Protein AF-A0A955R9R8-F1 (afdb_monomer)

Solvent-accessible surface area (backbone atoms only — not comparable to full-atom values): 8442 Å² total; per-residue (Å²): 141,82,82,84,82,80,76,72,77,78,50,69,69,57,49,49,53,63,72,42,45,68,60,49,53,55,56,54,70,31,74,65,56,49,31,47,73,69,68,67,56,52,69,68,62,50,51,45,51,50,42,44,48,38,57,41,41,49,41,48,56,57,45,48,66,75,35,56,84,38,85,86,50,19,86,74,68,55,78,87,69,69,49,49,72,59,44,52,50,52,41,35,76,75,58,35,92,62,32,60,80,80,41,60,77,48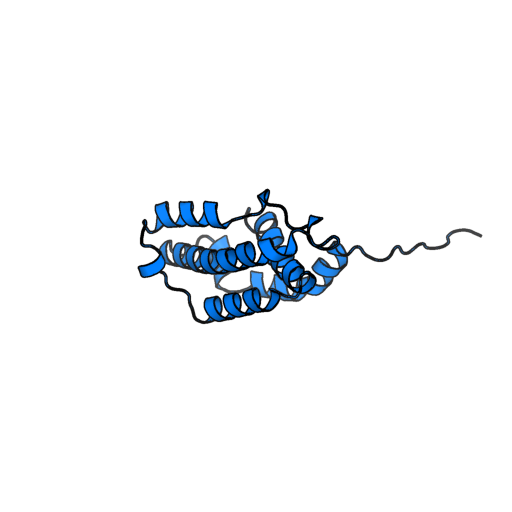,70,73,43,48,55,49,32,53,56,46,56,71,25,62,88,34,58,67,62,38,47,54,54,52,50,57,51,56,54,43,48,75,64,59,67,79,108

Secondary structure (DSSP, 8-state):
-------PPPPHHHHHHHHHHHHHHHHHTSHHHHHHHTT-S-HHHHHHHHHH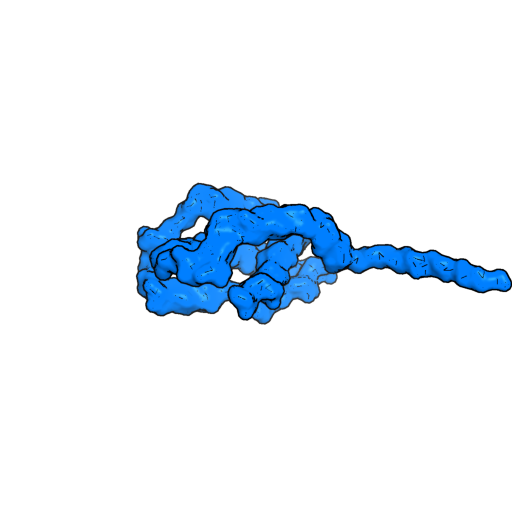HHHHHHHHHHHHGGGTT-TTTGGG--GGG--HHHHHHHHHHHH-TTHHHHSPPPHHHHHHHHHHHTTTT-HHHHHHHHHHHHHHHHHHTT-

Nearest PDB structures (foldseek):
  9fw4-assembly2_B  TM=9.536E-01  e=2.527E-05  Corynebacterium diphtheriae
  1wnv-assembly1_A  TM=9.334E-01  e=1.702E-05  Corynebacterium diphtheriae
  1we1-assembly4_D  TM=9.180E-01  e=3.941E-05  Synechocystis sp. PCC 6803
  5kzl-assembly1_A  TM=9.253E-01  e=7.487E-05  Leptospira interrogans
  1wox-assembly1_B  TM=9.168E-01  e=1.289E-04  Synechocystis sp. PCC 6803

Structure (mmCIF, N/CA/C/O backbone):
data_AF-A0A955R9R8-F1
#
_entry.id   AF-A0A955R9R8-F1
#
loop_
_atom_site.group_PDB
_atom_site.id
_atom_site.type_symbol
_atom_site.label_atom_id
_atom_site.label_alt_id
_atom_site.label_comp_id
_atom_site.label_asym_id
_atom_site.label_entity_id
_atom_site.label_seq_id
_atom_site.pdbx_PDB_ins_code
_atom_site.Cartn_x
_atom_site.Cartn_y
_atom_site.Cartn_z
_atom_site.occupancy
_atom_site.B_iso_or_equiv
_atom_site.auth_seq_id
_atom_site.auth_comp_id
_atom_site.auth_asym_id
_atom_site.auth_atom_id
_atom_site.pdbx_PDB_model_num
ATOM 1 N N . MET A 1 1 ? 49.296 -19.869 -11.211 1.00 39.19 1 MET A N 1
ATOM 2 C CA . MET A 1 1 ? 48.846 -18.492 -10.936 1.00 39.19 1 MET A CA 1
ATOM 3 C C . MET A 1 1 ? 47.342 -18.568 -10.763 1.00 39.19 1 MET A C 1
ATOM 5 O O . MET A 1 1 ? 46.631 -18.722 -11.743 1.00 39.19 1 MET A O 1
ATOM 9 N N . THR A 1 2 ? 46.906 -18.711 -9.516 1.00 43.44 2 THR A N 1
ATOM 10 C CA . THR A 1 2 ? 45.526 -19.004 -9.113 1.00 43.44 2 THR A CA 1
ATOM 11 C C . THR A 1 2 ? 44.735 -17.729 -8.846 1.00 43.44 2 THR A C 1
ATOM 13 O O . THR A 1 2 ? 45.310 -16.740 -8.401 1.00 43.44 2 THR A O 1
ATOM 16 N N . THR A 1 3 ? 43.426 -17.870 -9.077 1.00 42.91 3 THR A N 1
ATOM 17 C CA . THR A 1 3 ? 42.278 -17.028 -8.698 1.00 42.91 3 THR A CA 1
ATOM 18 C C . THR A 1 3 ? 42.149 -15.679 -9.394 1.00 42.91 3 THR A C 1
ATOM 20 O O . THR A 1 3 ? 42.616 -14.659 -8.899 1.00 42.91 3 THR A O 1
ATOM 23 N N . ASP A 1 4 ? 41.432 -15.710 -10.518 1.00 43.84 4 ASP A N 1
ATOM 24 C CA . ASP A 1 4 ? 40.651 -14.579 -11.004 1.00 43.84 4 ASP A CA 1
ATOM 25 C C . ASP A 1 4 ? 39.388 -14.492 -10.132 1.00 43.84 4 ASP A C 1
ATOM 27 O O . ASP A 1 4 ? 38.620 -15.453 -10.022 1.00 43.84 4 ASP A O 1
ATOM 31 N N . THR A 1 5 ? 39.250 -13.392 -9.401 1.00 49.09 5 THR A N 1
ATOM 32 C CA . THR A 1 5 ? 38.132 -13.144 -8.492 1.00 49.09 5 THR A CA 1
ATOM 33 C C . THR A 1 5 ? 36.960 -12.645 -9.326 1.00 49.09 5 THR A C 1
ATOM 35 O O . THR A 1 5 ? 36.798 -11.439 -9.508 1.00 49.09 5 THR A O 1
ATOM 38 N N . ASP A 1 6 ? 36.137 -13.563 -9.831 1.00 53.66 6 ASP A N 1
ATOM 39 C CA . ASP A 1 6 ? 34.850 -13.223 -10.439 1.00 53.66 6 ASP A CA 1
ATOM 40 C C . ASP A 1 6 ? 33.910 -12.689 -9.347 1.00 53.66 6 ASP A C 1
ATOM 42 O O . ASP A 1 6 ? 33.200 -13.429 -8.663 1.00 53.66 6 ASP A O 1
ATOM 46 N N . THR A 1 7 ? 33.969 -11.380 -9.105 1.00 58.34 7 THR A N 1
ATOM 47 C CA . THR A 1 7 ? 32.992 -10.708 -8.250 1.00 58.34 7 THR A CA 1
ATOM 48 C C . THR A 1 7 ? 31.765 -10.448 -9.110 1.00 58.34 7 THR A C 1
ATOM 50 O O . THR A 1 7 ? 31.604 -9.359 -9.662 1.00 58.34 7 THR A O 1
ATOM 53 N N . ALA A 1 8 ? 30.922 -11.471 -9.262 1.00 74.19 8 ALA A N 1
ATOM 54 C CA . ALA A 1 8 ? 29.646 -11.350 -9.953 1.00 74.19 8 ALA A CA 1
ATOM 55 C C . ALA A 1 8 ? 28.872 -10.140 -9.404 1.00 74.19 8 ALA A C 1
ATOM 57 O O . ALA A 1 8 ? 28.760 -9.954 -8.186 1.00 74.19 8 ALA A O 1
ATOM 58 N N . ALA A 1 9 ? 28.362 -9.297 -10.306 1.00 79.62 9 ALA A N 1
ATOM 59 C CA . ALA A 1 9 ? 27.589 -8.123 -9.927 1.00 79.62 9 ALA A CA 1
ATOM 60 C C . ALA A 1 9 ? 26.417 -8.528 -9.007 1.00 79.62 9 ALA A C 1
ATOM 62 O O . ALA A 1 9 ? 25.780 -9.560 -9.241 1.00 79.62 9 ALA A O 1
ATOM 63 N N . PRO A 1 10 ? 26.119 -7.744 -7.953 1.00 86.94 10 PRO A N 1
ATOM 64 C CA . PRO A 1 10 ? 25.055 -8.081 -7.017 1.00 86.94 10 PRO A CA 1
ATOM 65 C C . PRO A 1 10 ? 23.704 -8.152 -7.738 1.00 86.94 10 PRO A C 1
ATOM 67 O O . PRO A 1 10 ? 23.405 -7.326 -8.602 1.00 86.94 10 PRO A O 1
ATOM 70 N N . SER A 1 11 ? 22.867 -9.120 -7.353 1.00 92.81 11 SER A N 1
ATOM 71 C CA . SER A 1 11 ? 21.512 -9.250 -7.895 1.00 92.81 11 SER A CA 1
ATOM 72 C C . SER A 1 11 ? 20.666 -8.005 -7.601 1.00 92.81 11 SER A C 1
ATOM 74 O O . SER A 1 11 ? 20.892 -7.295 -6.615 1.00 92.81 11 SER A O 1
ATOM 76 N N . LEU A 1 12 ? 19.620 -7.776 -8.402 1.00 89.38 12 LEU A N 1
ATOM 77 C CA . LEU A 1 12 ? 18.659 -6.693 -8.162 1.00 89.38 12 LEU A CA 1
ATOM 78 C C . LEU A 1 12 ? 18.055 -6.765 -6.750 1.00 89.38 12 LEU A C 1
ATOM 80 O O . LEU A 1 12 ? 17.977 -5.752 -6.062 1.00 89.38 12 LEU A O 1
ATOM 84 N N . SER A 1 13 ? 17.694 -7.963 -6.282 1.00 90.00 13 SER A N 1
ATOM 85 C CA . SER A 1 13 ? 17.164 -8.171 -4.929 1.00 90.00 13 SER A CA 1
ATOM 86 C C . SER A 1 13 ? 18.166 -7.791 -3.831 1.00 90.00 13 SER A C 1
ATOM 88 O O . SER A 1 13 ? 17.785 -7.168 -2.840 1.00 90.00 13 SER A O 1
ATOM 90 N N . ALA A 1 14 ? 19.455 -8.104 -4.012 1.00 90.69 14 ALA A N 1
ATOM 91 C CA . ALA A 1 14 ? 20.509 -7.716 -3.078 1.00 90.69 14 ALA A CA 1
ATOM 92 C C . ALA A 1 14 ? 20.726 -6.196 -3.069 1.00 90.69 14 ALA A C 1
ATOM 94 O O . ALA A 1 14 ? 20.894 -5.603 -1.999 1.00 90.69 14 ALA A O 1
ATOM 95 N N . LEU A 1 15 ? 20.678 -5.557 -4.242 1.00 93.06 15 LEU A N 1
ATOM 96 C CA . LEU A 1 15 ? 20.774 -4.104 -4.373 1.00 93.06 15 LEU A CA 1
ATOM 97 C C . LEU A 1 15 ? 19.595 -3.387 -3.715 1.00 93.06 15 LEU A C 1
ATOM 99 O O . LEU A 1 15 ? 19.829 -2.466 -2.935 1.00 93.06 15 LEU A O 1
ATOM 103 N N . LEU A 1 16 ? 18.358 -3.816 -3.984 1.00 91.69 16 LEU A N 1
ATOM 104 C CA . LEU A 1 16 ? 17.154 -3.239 -3.383 1.00 91.69 16 LEU A CA 1
ATOM 105 C C . LEU A 1 16 ? 17.209 -3.346 -1.862 1.00 91.69 16 LEU A C 1
ATOM 107 O O . LEU A 1 16 ? 17.183 -2.322 -1.189 1.00 91.69 16 LEU A O 1
ATOM 111 N N . ARG A 1 17 ? 17.413 -4.555 -1.322 1.00 88.69 17 ARG A N 1
ATOM 112 C CA . ARG A 1 17 ? 17.551 -4.773 0.125 1.00 88.69 17 ARG A CA 1
ATOM 113 C C . ARG A 1 17 ? 18.618 -3.870 0.740 1.00 88.69 17 ARG A C 1
ATOM 115 O O . ARG A 1 17 ? 18.367 -3.235 1.758 1.00 88.69 17 ARG A O 1
ATOM 122 N N . THR A 1 18 ? 19.809 -3.814 0.143 1.00 91.56 18 THR A N 1
ATOM 123 C CA . THR A 1 18 ? 20.918 -3.017 0.691 1.00 91.56 18 THR A CA 1
ATOM 124 C C . THR A 1 18 ? 20.576 -1.530 0.690 1.00 91.56 18 THR A C 1
ATOM 126 O O . THR A 1 18 ? 20.812 -0.846 1.683 1.00 91.56 18 THR A O 1
ATOM 129 N N . ARG A 1 19 ? 19.985 -1.032 -0.400 1.00 93.06 19 ARG A N 1
ATOM 130 C CA . ARG A 1 19 ? 19.655 0.389 -0.557 1.00 93.06 19 ARG A CA 1
ATOM 131 C C . ARG A 1 19 ? 18.461 0.835 0.282 1.00 93.06 19 ARG A C 1
ATOM 133 O O . ARG A 1 19 ? 18.426 1.998 0.652 1.00 93.06 19 ARG A O 1
ATOM 140 N N . THR A 1 20 ? 17.532 -0.058 0.620 1.00 92.12 20 THR A N 1
ATOM 141 C CA . THR A 1 20 ? 16.348 0.277 1.431 1.00 92.12 20 THR A CA 1
ATOM 142 C C . THR A 1 20 ? 16.502 -0.081 2.911 1.00 92.12 20 THR A C 1
ATOM 144 O O . THR A 1 20 ? 15.579 0.140 3.687 1.00 92.12 20 THR A O 1
ATOM 147 N N . THR A 1 21 ? 17.646 -0.635 3.341 1.00 89.69 21 THR A N 1
ATOM 148 C CA . THR A 1 21 ? 17.833 -1.116 4.727 1.00 89.69 21 THR A CA 1
ATOM 149 C C . THR A 1 21 ? 17.704 0.001 5.769 1.00 89.69 21 THR A C 1
ATOM 151 O O . THR A 1 21 ? 17.142 -0.236 6.837 1.00 89.69 21 THR A O 1
ATOM 154 N N . SER A 1 22 ? 18.225 1.204 5.498 1.00 89.62 22 SER A N 1
ATOM 155 C CA . SER A 1 22 ? 18.100 2.342 6.424 1.00 89.62 22 SER A CA 1
ATOM 156 C C . SER A 1 22 ? 16.642 2.736 6.628 1.00 89.62 22 SER A C 1
ATOM 158 O O . SER A 1 22 ? 16.192 2.866 7.765 1.00 89.62 22 SER A O 1
ATOM 160 N N . ASP A 1 23 ? 15.911 2.860 5.525 1.00 90.38 23 ASP A N 1
ATOM 161 C CA . ASP A 1 23 ? 14.527 3.327 5.509 1.00 90.38 23 ASP A CA 1
ATOM 162 C C . ASP A 1 23 ? 13.605 2.272 6.122 1.00 90.38 23 ASP A C 1
ATOM 164 O O . ASP A 1 23 ? 12.718 2.598 6.904 1.00 90.38 23 ASP A O 1
ATOM 168 N N . HIS A 1 24 ? 13.878 0.993 5.855 1.00 87.50 24 HIS A N 1
ATOM 169 C CA . HIS A 1 24 ? 13.184 -0.130 6.474 1.00 87.50 24 HIS A CA 1
ATOM 170 C C . HIS A 1 24 ? 13.335 -0.127 8.002 1.00 87.50 24 HIS A C 1
ATOM 172 O O . HIS A 1 24 ? 12.333 -0.166 8.709 1.00 87.50 24 HIS A O 1
ATOM 178 N N . ARG A 1 25 ? 14.562 0.024 8.527 1.00 85.12 25 ARG A N 1
ATOM 179 C CA . ARG A 1 25 ? 14.795 0.106 9.983 1.00 85.12 25 ARG A CA 1
ATOM 180 C C . ARG A 1 25 ? 14.106 1.311 10.619 1.00 85.12 25 ARG A C 1
ATOM 182 O O . ARG A 1 25 ? 13.600 1.209 11.733 1.00 85.12 25 ARG A O 1
ATOM 189 N N . ALA A 1 26 ? 14.104 2.453 9.933 1.00 84.62 26 ALA A N 1
ATOM 190 C CA . ALA A 1 26 ? 13.409 3.645 10.406 1.00 84.62 26 ALA A CA 1
ATOM 191 C C . ALA A 1 26 ? 11.885 3.434 10.440 1.00 84.62 26 ALA A C 1
ATOM 193 O O . ALA A 1 26 ? 11.235 3.843 11.401 1.00 84.62 26 ALA A O 1
ATOM 194 N N . ALA A 1 27 ? 11.327 2.761 9.429 1.00 84.31 27 ALA A N 1
ATOM 195 C CA . ALA A 1 27 ? 9.909 2.425 9.374 1.00 84.31 27 ALA A CA 1
ATOM 196 C C . ALA A 1 27 ? 9.504 1.458 10.501 1.00 84.31 27 ALA A C 1
ATOM 198 O O . ALA A 1 27 ? 8.536 1.730 11.211 1.00 84.31 27 ALA A O 1
ATOM 199 N N . GLU A 1 28 ? 10.266 0.382 10.724 1.00 82.62 28 GLU A N 1
ATOM 200 C CA . GLU A 1 28 ? 10.010 -0.594 11.797 1.00 82.62 28 GLU A CA 1
ATOM 201 C C . GLU A 1 28 ? 10.130 0.019 13.198 1.00 82.62 28 GLU A C 1
ATOM 203 O O . GLU A 1 28 ? 9.336 -0.284 14.085 1.00 82.62 28 GLU A O 1
ATOM 208 N N . GLY A 1 29 ? 11.096 0.921 13.393 1.00 77.19 29 GLY A N 1
ATOM 209 C CA . GLY A 1 29 ? 11.314 1.616 14.662 1.00 77.19 29 GLY A CA 1
ATOM 210 C C . GLY A 1 29 ? 10.316 2.738 14.958 1.00 77.19 29 GLY A C 1
ATOM 211 O O . GLY A 1 29 ? 10.444 3.408 15.985 1.00 77.19 29 GLY A O 1
ATOM 212 N N . SER A 1 30 ? 9.344 2.986 14.074 1.00 83.25 30 SER A N 1
ATOM 213 C CA . SER A 1 30 ? 8.307 3.985 14.322 1.00 83.25 30 SER A CA 1
ATOM 214 C C . SER A 1 30 ? 7.304 3.504 15.383 1.00 83.25 30 SER A C 1
ATOM 216 O O . SER A 1 30 ? 7.173 2.310 15.669 1.00 83.25 30 SER A O 1
ATOM 218 N N . GLY A 1 31 ? 6.611 4.455 16.021 1.00 87.69 31 GLY A N 1
ATOM 219 C CA . GLY A 1 31 ? 5.798 4.172 17.208 1.00 87.69 31 GLY A CA 1
ATOM 220 C C . GLY A 1 31 ? 4.658 3.181 16.960 1.00 87.69 31 GLY A C 1
ATOM 221 O O . GLY A 1 31 ? 4.414 2.317 17.796 1.00 87.69 31 GLY A O 1
ATOM 222 N N . PHE A 1 32 ? 3.999 3.267 15.800 1.00 89.62 32 PHE A N 1
ATOM 223 C CA . PHE A 1 32 ? 2.845 2.422 15.494 1.00 89.62 32 PHE A CA 1
ATOM 224 C C . PHE A 1 32 ? 3.228 0.947 15.244 1.00 89.62 32 PHE A C 1
ATOM 226 O O . PHE A 1 32 ? 2.699 0.094 15.954 1.00 89.62 32 PHE A O 1
ATOM 233 N N . PRO A 1 33 ? 4.167 0.598 14.337 1.00 86.81 33 PRO A N 1
ATOM 234 C CA . PRO A 1 33 ? 4.620 -0.787 14.163 1.00 86.81 33 PRO A CA 1
ATOM 235 C C . PRO A 1 33 ? 5.183 -1.403 15.446 1.00 86.81 33 PRO A C 1
ATOM 237 O O . PRO A 1 33 ? 4.901 -2.560 15.748 1.00 86.81 33 PRO A O 1
ATOM 240 N N . THR A 1 34 ? 5.914 -0.617 16.245 1.00 88.06 34 THR A N 1
ATOM 241 C CA . THR A 1 34 ? 6.430 -1.082 17.542 1.00 88.06 34 THR A CA 1
ATOM 242 C C . THR A 1 34 ? 5.292 -1.459 18.497 1.00 88.06 34 THR A C 1
ATOM 244 O O . THR A 1 34 ? 5.350 -2.516 19.124 1.00 88.06 34 THR A O 1
ATOM 247 N N . ALA A 1 35 ? 4.255 -0.623 18.604 1.00 91.44 35 ALA A N 1
ATOM 248 C CA . ALA A 1 35 ? 3.081 -0.919 19.424 1.00 91.44 35 ALA A CA 1
ATOM 249 C C . ALA A 1 35 ? 2.288 -2.119 18.877 1.00 91.44 35 ALA A C 1
ATOM 251 O O . ALA A 1 35 ? 1.790 -2.932 19.654 1.00 91.44 35 ALA A O 1
ATOM 252 N N . LEU A 1 36 ? 2.199 -2.257 17.548 1.00 91.25 36 LEU A N 1
ATOM 253 C CA . LEU A 1 36 ? 1.478 -3.349 16.893 1.00 91.25 36 LEU A CA 1
ATOM 254 C C . LEU A 1 36 ? 2.090 -4.707 17.246 1.00 91.25 36 LEU A C 1
ATOM 256 O O . LEU A 1 36 ? 1.382 -5.579 17.740 1.00 91.25 36 LEU A O 1
ATOM 260 N N . VAL A 1 37 ? 3.408 -4.855 17.081 1.00 88.75 37 VAL A N 1
ATOM 261 C CA . VAL A 1 37 ? 4.135 -6.101 17.398 1.00 88.75 37 VAL A CA 1
ATOM 262 C C . VAL A 1 37 ? 4.065 -6.441 18.892 1.00 88.75 37 VAL A C 1
ATOM 264 O O . VAL A 1 37 ? 4.114 -7.606 19.278 1.00 88.75 37 VAL A O 1
ATOM 267 N N . ARG A 1 38 ? 3.917 -5.436 19.762 1.00 91.56 38 ARG A N 1
ATOM 268 C CA . ARG A 1 38 ? 3.725 -5.642 21.207 1.00 91.56 38 ARG A CA 1
ATOM 269 C C . ARG A 1 38 ? 2.287 -5.987 21.601 1.00 91.56 38 ARG A C 1
ATOM 271 O O . ARG A 1 38 ? 2.046 -6.268 22.772 1.00 91.56 38 ARG A O 1
ATOM 278 N N . GLY A 1 39 ? 1.341 -5.965 20.662 1.00 92.69 39 GLY A N 1
ATOM 279 C CA . GLY A 1 39 ? -0.081 -6.165 20.948 1.00 92.69 39 GLY A CA 1
ATOM 280 C C . GLY A 1 39 ? -0.715 -5.004 21.722 1.00 92.69 39 GLY A C 1
ATOM 281 O O . GLY A 1 39 ? -1.707 -5.195 22.419 1.00 92.69 39 GLY A O 1
ATOM 282 N N . GLU A 1 40 ? -0.137 -3.805 21.632 1.00 95.31 40 GLU A N 1
ATOM 283 C CA . GLU A 1 40 ? -0.575 -2.605 22.360 1.00 95.31 40 GLU A CA 1
ATOM 284 C C . GLU A 1 40 ? -1.521 -1.720 21.525 1.00 95.31 40 GLU A C 1
ATOM 286 O O . GLU A 1 40 ? -2.049 -0.727 22.026 1.00 95.31 40 GLU A O 1
ATOM 291 N N . VAL A 1 41 ? -1.745 -2.062 20.252 1.00 95.69 41 VAL A N 1
ATOM 292 C CA . VAL A 1 41 ? -2.633 -1.319 19.345 1.00 95.69 41 VAL A CA 1
ATOM 293 C C . VAL A 1 41 ? -4.098 -1.698 19.611 1.00 95.69 41 VAL A C 1
ATOM 295 O O . VAL A 1 41 ? -4.446 -2.876 19.509 1.00 95.69 41 VAL A O 1
ATOM 298 N N . PRO A 1 42 ? -4.983 -0.728 19.924 1.00 96.00 42 PRO A N 1
ATOM 299 C CA . PRO A 1 42 ? -6.417 -0.981 20.046 1.00 96.00 42 PRO A CA 1
ATOM 300 C C . PRO A 1 42 ? -7.023 -1.495 18.737 1.00 96.00 42 PRO A C 1
ATOM 302 O O . PRO A 1 42 ? -6.578 -1.112 17.657 1.00 96.00 42 PRO A O 1
ATOM 305 N N . LEU A 1 43 ? -8.095 -2.289 18.829 1.00 95.25 43 LEU A N 1
ATOM 306 C CA . LEU A 1 43 ? -8.759 -2.864 17.654 1.00 95.25 43 LEU A CA 1
ATOM 307 C C . LEU A 1 43 ? -9.149 -1.801 16.615 1.00 95.25 43 LEU A C 1
ATOM 309 O O . LEU A 1 43 ? -8.892 -1.987 15.435 1.00 95.25 43 LEU A O 1
ATOM 313 N N . GLU A 1 44 ? -9.714 -0.676 17.051 1.00 95.38 44 GLU A N 1
ATOM 314 C CA . GLU A 1 44 ? -10.104 0.423 16.158 1.00 95.38 44 GLU A CA 1
ATOM 315 C C . GLU A 1 44 ? -8.910 0.975 15.364 1.00 95.38 44 GLU A C 1
ATOM 317 O O . GLU A 1 44 ? -8.991 1.128 14.150 1.00 95.38 44 GLU A O 1
ATOM 322 N N . ALA A 1 45 ? -7.758 1.157 16.015 1.00 96.19 45 ALA A N 1
ATOM 323 C CA . ALA A 1 45 ? -6.540 1.625 15.357 1.00 96.19 45 ALA A CA 1
ATOM 324 C C . ALA A 1 45 ? -5.940 0.575 14.399 1.00 96.19 45 ALA A C 1
ATOM 326 O O . ALA A 1 45 ? -5.318 0.920 13.392 1.00 96.19 45 ALA A O 1
ATOM 327 N N . TYR A 1 46 ? -6.128 -0.715 14.689 1.00 96.88 46 TYR A N 1
ATOM 328 C CA . TYR A 1 46 ? -5.770 -1.793 13.768 1.00 96.88 46 TYR A CA 1
ATOM 329 C C . TYR A 1 46 ? -6.676 -1.795 12.528 1.00 96.88 46 TYR A C 1
ATOM 331 O O . TYR A 1 46 ? -6.181 -1.877 11.404 1.00 96.88 46 TYR A O 1
ATOM 339 N N . VAL A 1 47 ? -7.987 -1.633 12.719 1.00 98.00 47 VAL A N 1
ATOM 340 C CA . VAL A 1 47 ? -8.962 -1.496 11.628 1.00 98.00 47 VAL A CA 1
ATOM 341 C C . VAL A 1 47 ? -8.646 -0.274 10.766 1.00 98.00 47 VAL A C 1
ATOM 343 O O . VAL A 1 47 ? -8.604 -0.398 9.542 1.00 98.00 47 VAL A O 1
ATOM 346 N N . ASP A 1 48 ? -8.329 0.870 11.378 1.00 97.81 48 ASP A N 1
ATOM 347 C CA . ASP A 1 48 ? -7.869 2.067 10.668 1.00 97.81 48 ASP A CA 1
ATOM 348 C C . ASP A 1 48 ? -6.661 1.759 9.781 1.00 97.81 48 ASP A C 1
ATOM 350 O O . ASP A 1 48 ? -6.650 2.110 8.598 1.00 97.81 48 ASP A O 1
ATOM 354 N N . MET A 1 49 ? -5.653 1.065 10.321 1.00 97.19 49 MET A N 1
ATOM 355 C CA . MET A 1 49 ? -4.477 0.660 9.552 1.00 97.19 49 MET A CA 1
ATOM 356 C C . MET A 1 49 ? -4.867 -0.198 8.342 1.00 97.19 49 MET A C 1
ATOM 358 O O . MET A 1 49 ? -4.386 0.080 7.238 1.00 97.19 49 MET A O 1
ATOM 362 N N . LEU A 1 50 ? -5.718 -1.214 8.522 1.00 98.06 50 LEU A N 1
ATOM 363 C CA . LEU A 1 50 ? -6.180 -2.071 7.425 1.00 98.06 50 LEU A CA 1
ATOM 364 C C . LEU A 1 50 ? -6.949 -1.274 6.366 1.00 98.06 50 LEU A C 1
ATOM 366 O O . LEU A 1 50 ? -6.720 -1.472 5.172 1.00 98.06 50 LEU A O 1
ATOM 370 N N . ALA A 1 51 ? -7.789 -0.324 6.781 1.00 98.56 51 ALA A N 1
ATOM 371 C CA . ALA A 1 51 ? -8.518 0.559 5.876 1.00 98.56 51 ALA A CA 1
ATOM 372 C C . ALA A 1 51 ? -7.552 1.408 5.034 1.00 98.56 51 ALA A C 1
ATOM 374 O O . ALA A 1 51 ? -7.660 1.434 3.806 1.00 98.56 51 ALA A O 1
ATOM 375 N N . GLN A 1 52 ? -6.542 2.027 5.661 1.00 98.56 52 GLN A N 1
ATOM 376 C CA . GLN A 1 52 ? -5.518 2.796 4.939 1.00 98.56 52 GLN A CA 1
ATOM 377 C C . GLN A 1 52 ? -4.737 1.918 3.946 1.00 98.56 52 GLN A C 1
ATOM 379 O O . GLN A 1 52 ? -4.487 2.324 2.808 1.00 98.56 52 GLN A O 1
ATOM 384 N N . HIS A 1 53 ? -4.399 0.686 4.340 1.00 98.19 53 HIS A N 1
ATOM 385 C CA . HIS A 1 53 ? -3.767 -0.286 3.448 1.00 98.19 53 HIS A CA 1
ATOM 386 C C . HIS A 1 53 ? -4.670 -0.613 2.262 1.00 98.19 53 HIS A C 1
ATOM 388 O O . HIS A 1 53 ? -4.209 -0.612 1.121 1.00 98.19 53 HIS A O 1
ATOM 394 N N . ARG A 1 54 ? -5.961 -0.846 2.508 1.00 98.50 54 ARG A N 1
ATOM 395 C CA . ARG A 1 54 ? -6.921 -1.205 1.468 1.00 98.50 54 ARG A CA 1
ATOM 396 C C . ARG A 1 54 ? -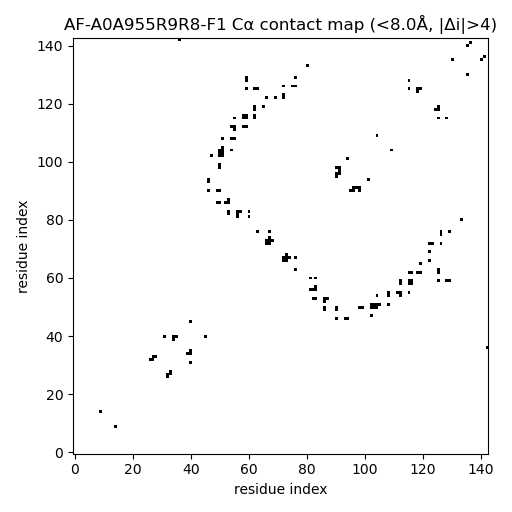7.037 -0.141 0.382 1.00 98.50 54 ARG A C 1
ATOM 398 O O . ARG A 1 54 ? -7.106 -0.521 -0.787 1.00 98.50 54 ARG A O 1
ATOM 405 N N . TYR A 1 55 ? -7.003 1.148 0.726 1.00 98.75 55 TYR A N 1
ATOM 406 C CA . TYR A 1 55 ? -6.957 2.226 -0.273 1.00 98.75 55 TYR A CA 1
ATOM 407 C C . TYR A 1 55 ? -5.680 2.163 -1.126 1.00 98.75 55 TYR A C 1
ATOM 409 O O . TYR A 1 55 ? -5.756 2.194 -2.353 1.00 98.75 55 TYR A O 1
ATOM 417 N N . ALA A 1 56 ? -4.511 1.998 -0.499 1.00 98.56 56 ALA A N 1
ATOM 418 C CA . ALA A 1 56 ? -3.242 1.923 -1.223 1.00 98.56 56 ALA A CA 1
ATOM 419 C C . ALA A 1 56 ? -3.154 0.685 -2.140 1.00 98.56 56 ALA A C 1
ATOM 421 O O . ALA A 1 56 ? -2.723 0.804 -3.289 1.00 98.56 56 ALA A O 1
ATOM 422 N N . TYR A 1 57 ? -3.591 -0.492 -1.670 1.00 98.69 57 TYR A N 1
ATOM 423 C CA . TYR A 1 57 ? -3.622 -1.709 -2.492 1.00 98.69 57 TYR A CA 1
ATOM 424 C C . TYR A 1 57 ? -4.607 -1.596 -3.652 1.00 98.69 57 TYR A C 1
ATOM 426 O O . TYR A 1 57 ? -4.293 -2.084 -4.733 1.00 98.69 57 TYR A O 1
ATOM 434 N N . GLU A 1 58 ? -5.731 -0.889 -3.489 1.00 98.56 58 GLU A N 1
ATOM 435 C CA . GLU A 1 58 ? -6.664 -0.641 -4.596 1.00 98.56 58 GLU A CA 1
ATOM 436 C C . GLU A 1 58 ? -5.958 0.006 -5.789 1.00 98.56 58 GLU A C 1
ATOM 438 O O . GLU A 1 58 ? -6.070 -0.444 -6.931 1.00 98.56 58 GLU A O 1
ATOM 443 N N . VAL A 1 59 ? -5.198 1.066 -5.508 1.00 98.75 59 VAL A N 1
ATOM 444 C CA . VAL A 1 59 ? -4.480 1.824 -6.529 1.00 98.75 59 VAL A CA 1
ATOM 445 C C . VAL A 1 59 ? -3.307 1.016 -7.066 1.00 98.75 59 VAL A C 1
ATOM 447 O O . VAL A 1 59 ? -3.149 0.916 -8.284 1.00 98.75 59 VAL A O 1
ATOM 450 N N . LEU A 1 60 ? -2.513 0.399 -6.185 1.00 98.62 60 LEU A N 1
ATOM 451 C CA . LEU A 1 60 ? -1.373 -0.427 -6.580 1.00 98.62 60 LEU A CA 1
ATOM 452 C C . LEU A 1 60 ? -1.811 -1.554 -7.529 1.00 98.62 60 LEU A C 1
ATOM 454 O O . LEU A 1 60 ? -1.209 -1.754 -8.580 1.00 98.62 60 LEU A O 1
ATOM 458 N N . GLU A 1 61 ? -2.882 -2.270 -7.201 1.00 98.56 61 GLU A N 1
ATOM 459 C CA . GLU A 1 61 ? -3.370 -3.399 -7.994 1.00 98.56 61 GLU A CA 1
ATOM 460 C C . GLU A 1 61 ? -4.059 -2.963 -9.290 1.00 98.56 61 GLU A C 1
ATOM 462 O O . GLU A 1 61 ? -3.936 -3.646 -10.312 1.00 98.56 61 GLU A O 1
ATOM 467 N N . ARG A 1 62 ? -4.725 -1.803 -9.293 1.00 98.44 62 ARG A N 1
ATOM 468 C CA . ARG A 1 62 ? -5.269 -1.210 -10.519 1.00 98.44 62 ARG A CA 1
ATOM 469 C C . ARG A 1 62 ? -4.159 -0.786 -11.479 1.00 98.44 62 ARG A C 1
ATOM 471 O O . ARG A 1 62 ? -4.240 -1.105 -12.663 1.00 98.44 62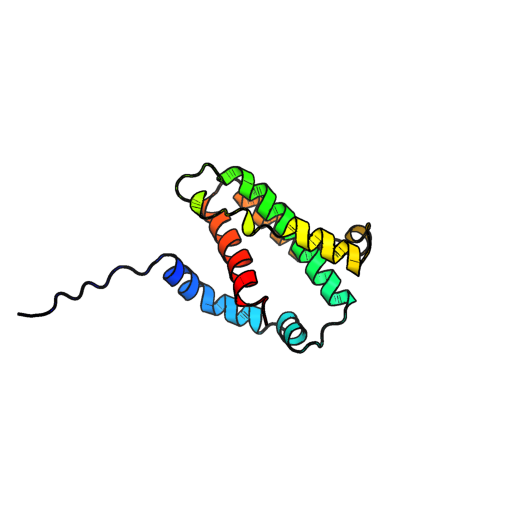 ARG A O 1
ATOM 478 N N . VAL A 1 63 ? -3.119 -0.103 -10.994 1.00 98.50 63 VAL A N 1
ATOM 479 C CA . VAL A 1 63 ? -1.979 0.316 -11.831 1.00 98.50 63 VAL A CA 1
ATOM 480 C C . VAL A 1 63 ? -1.187 -0.897 -12.325 1.00 98.50 63 VAL A C 1
ATOM 482 O O . VAL A 1 63 ? -0.778 -0.917 -13.485 1.00 98.50 63 VAL A O 1
ATOM 485 N N . ARG A 1 64 ? -1.058 -1.954 -11.510 1.00 98.00 64 ARG A N 1
ATOM 486 C CA . ARG A 1 64 ? -0.431 -3.228 -11.906 1.00 98.00 64 ARG A CA 1
ATOM 487 C C . ARG A 1 64 ? -0.994 -3.769 -13.220 1.00 98.0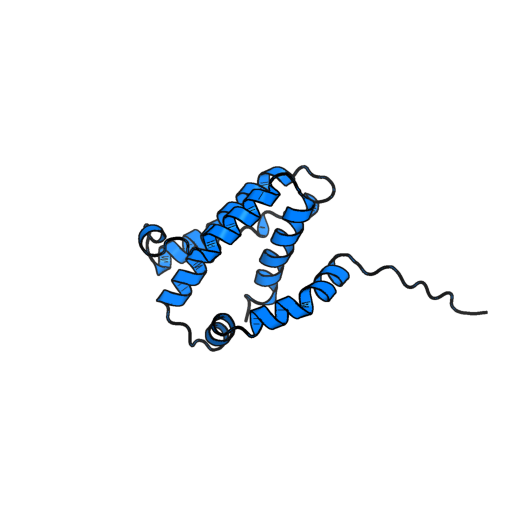0 64 ARG A C 1
ATOM 489 O O . ARG A 1 64 ? -0.235 -4.289 -14.032 1.00 98.00 64 ARG A O 1
ATOM 496 N N . ALA A 1 65 ? -2.305 -3.652 -13.443 1.00 97.56 65 ALA A N 1
ATOM 497 C CA . ALA A 1 65 ? -2.954 -4.164 -14.649 1.00 97.56 65 ALA A CA 1
ATOM 498 C C . ALA A 1 65 ? -2.409 -3.543 -15.950 1.00 97.56 65 ALA A C 1
ATOM 500 O O . ALA A 1 65 ? -2.436 -4.202 -16.988 1.00 97.56 65 ALA A O 1
ATOM 501 N N . LEU A 1 66 ? -1.880 -2.315 -15.893 1.00 98.19 66 LEU A N 1
ATOM 502 C CA . LEU A 1 66 ? -1.309 -1.609 -17.045 1.00 98.19 66 LEU A CA 1
ATOM 503 C C . LEU A 1 66 ? 0.038 -2.196 -17.492 1.00 98.19 66 LEU A C 1
ATOM 505 O O . LEU A 1 66 ? 0.395 -2.091 -18.662 1.00 98.19 66 LEU A O 1
ATOM 509 N N . HIS A 1 67 ? 0.756 -2.848 -16.574 1.00 98.25 67 HIS A N 1
ATOM 510 C CA . HIS A 1 67 ? 2.153 -3.257 -16.755 1.00 98.25 67 HIS A CA 1
ATOM 511 C C . HIS A 1 67 ? 2.333 -4.772 -16.932 1.00 98.25 67 HIS A C 1
ATOM 513 O O . HIS A 1 67 ? 3.454 -5.259 -17.035 1.00 98.25 67 HIS A O 1
ATOM 519 N N . LEU A 1 68 ? 1.244 -5.547 -16.994 1.00 97.81 68 LEU A N 1
ATOM 520 C CA . LEU A 1 68 ? 1.306 -7.016 -17.088 1.00 97.81 68 LEU A CA 1
ATOM 521 C C . LEU A 1 68 ? 1.975 -7.534 -18.367 1.00 97.81 68 LEU A C 1
ATOM 523 O O . LEU A 1 68 ? 2.537 -8.625 -18.356 1.00 97.81 68 LEU A O 1
ATOM 527 N N . ALA A 1 69 ? 1.879 -6.778 -19.461 1.00 97.69 69 ALA A N 1
ATOM 528 C CA . ALA A 1 69 ? 2.467 -7.138 -20.749 1.00 97.69 69 ALA A CA 1
ATOM 529 C C . ALA A 1 69 ? 3.911 -6.634 -20.919 1.00 97.69 69 ALA A C 1
ATOM 531 O O . ALA A 1 69 ? 4.527 -6.910 -21.948 1.00 97.69 69 ALA A O 1
ATOM 532 N N . ASP A 1 70 ? 4.442 -5.892 -19.944 1.00 98.19 70 ASP A N 1
ATOM 533 C CA . ASP A 1 70 ? 5.824 -5.428 -19.977 1.00 98.19 70 ASP A CA 1
ATOM 534 C C . ASP A 1 70 ? 6.781 -6.628 -19.820 1.00 98.19 70 ASP A C 1
ATOM 536 O O . ASP A 1 70 ? 6.630 -7.401 -18.868 1.00 98.19 70 ASP A O 1
ATOM 540 N N . PRO A 1 71 ? 7.744 -6.834 -20.737 1.00 97.19 71 PRO A N 1
ATOM 541 C CA . PRO A 1 71 ? 8.607 -8.014 -20.714 1.00 97.19 71 PRO A CA 1
ATOM 542 C C . PRO A 1 71 ? 9.581 -8.036 -19.528 1.00 97.19 71 PRO A C 1
ATOM 544 O O . PRO A 1 71 ? 9.962 -9.122 -19.088 1.00 97.19 71 PRO A O 1
ATOM 547 N N . ASP A 1 72 ? 9.960 -6.870 -19.001 1.00 95.31 72 ASP A N 1
ATOM 548 C CA . ASP A 1 72 ? 10.946 -6.741 -17.928 1.00 95.31 72 ASP A CA 1
ATOM 549 C C . ASP A 1 72 ? 10.278 -6.705 -16.545 1.00 95.31 72 ASP A C 1
ATOM 551 O O . ASP A 1 72 ? 10.848 -7.187 -15.564 1.00 95.31 72 ASP A O 1
ATOM 555 N N . VAL A 1 73 ? 9.058 -6.169 -16.449 1.00 96.94 73 VAL A N 1
ATOM 556 C CA . VAL A 1 73 ? 8.328 -5.990 -15.183 1.00 96.94 73 VAL A CA 1
ATOM 557 C C . VAL A 1 73 ? 7.207 -7.006 -14.985 1.00 96.94 73 VAL A C 1
ATOM 559 O O . VAL A 1 73 ? 7.032 -7.507 -13.870 1.00 96.94 73 VAL A O 1
ATOM 562 N N . GLY A 1 74 ? 6.473 -7.359 -16.041 1.00 97.44 74 GLY A N 1
ATOM 563 C CA . GLY A 1 74 ? 5.335 -8.282 -15.999 1.00 97.44 74 GLY A CA 1
ATOM 564 C C . GLY A 1 74 ? 5.595 -9.592 -15.237 1.00 97.44 74 GLY A C 1
ATOM 565 O O . GLY A 1 74 ? 4.754 -9.967 -14.414 1.00 97.44 74 GLY A O 1
ATOM 566 N N . PRO A 1 75 ? 6.761 -10.258 -15.397 1.00 96.56 75 PRO A N 1
ATOM 567 C CA . PRO A 1 75 ? 7.091 -11.483 -14.662 1.00 96.56 75 PRO A CA 1
ATOM 568 C C . PRO A 1 75 ? 7.104 -11.352 -13.129 1.00 96.56 75 PRO A C 1
ATOM 570 O O . PRO A 1 75 ? 6.964 -12.359 -12.435 1.00 96.56 75 PRO A O 1
ATOM 573 N N . PHE A 1 76 ? 7.265 -10.142 -12.583 1.00 95.81 76 PHE A N 1
ATOM 574 C CA . PHE A 1 76 ? 7.250 -9.893 -11.136 1.00 95.81 76 PHE A CA 1
ATOM 575 C C . PHE A 1 76 ? 5.841 -9.657 -10.575 1.00 95.81 76 PHE A C 1
ATOM 577 O O . PHE A 1 76 ? 5.635 -9.777 -9.365 1.00 95.81 76 PHE A O 1
ATOM 584 N N . LEU A 1 77 ? 4.873 -9.317 -11.428 1.00 96.88 77 LEU A N 1
ATOM 585 C CA . LEU A 1 77 ? 3.528 -8.894 -11.041 1.00 96.88 77 LEU A CA 1
ATOM 586 C C . LEU A 1 77 ? 2.610 -10.105 -10.807 1.00 96.88 77 LEU A C 1
ATOM 588 O O . LEU A 1 77 ? 1.591 -10.267 -11.478 1.00 96.88 77 LEU A O 1
ATOM 592 N N . ASP A 1 78 ? 2.946 -10.972 -9.855 1.00 95.81 78 ASP A N 1
ATOM 593 C CA . ASP A 1 78 ? 2.212 -12.216 -9.580 1.00 95.81 78 ASP A CA 1
ATOM 594 C C . ASP A 1 78 ? 0.832 -11.960 -8.938 1.00 95.81 78 ASP A C 1
ATOM 596 O O . ASP A 1 78 ? 0.708 -11.283 -7.918 1.00 95.81 78 ASP A O 1
ATOM 600 N N . ALA A 1 79 ? -0.227 -12.536 -9.515 1.00 96.56 79 ALA A N 1
ATOM 601 C CA . ALA A 1 79 ? -1.596 -12.381 -9.017 1.00 96.56 79 ALA A CA 1
ATOM 602 C C . ALA A 1 79 ? -1.829 -13.017 -7.632 1.00 96.56 79 ALA A C 1
ATOM 604 O O . ALA A 1 79 ? -2.768 -12.639 -6.935 1.00 96.56 79 ALA A O 1
ATOM 605 N N . ARG A 1 80 ? -0.980 -13.954 -7.193 1.00 96.12 80 ARG A N 1
ATOM 606 C CA . ARG A 1 80 ? -1.053 -14.552 -5.847 1.00 96.12 80 ARG A CA 1
ATOM 607 C C . ARG A 1 80 ? -0.721 -13.553 -4.740 1.00 96.12 80 ARG A C 1
ATOM 609 O O . ARG A 1 80 ? -1.043 -13.795 -3.578 1.00 96.12 80 ARG A O 1
ATOM 616 N N . LEU A 1 81 ? -0.067 -12.446 -5.088 1.00 96.75 81 LEU A N 1
ATOM 617 C CA . LEU A 1 81 ? 0.307 -11.409 -4.138 1.00 96.75 81 LEU A CA 1
ATOM 618 C C . LEU A 1 81 ? -0.841 -10.451 -3.830 1.00 96.75 81 LEU A C 1
ATOM 620 O O . LEU A 1 81 ? -0.811 -9.865 -2.757 1.00 96.75 81 LEU A O 1
ATOM 624 N N . LEU A 1 82 ? -1.866 -10.345 -4.683 1.00 97.81 82 LEU A N 1
ATOM 625 C CA . LEU A 1 82 ? -2.979 -9.403 -4.501 1.00 97.81 82 LEU A CA 1
ATOM 626 C C . LEU A 1 82 ? -3.588 -9.515 -3.093 1.00 97.81 82 LEU A C 1
ATOM 628 O O . LEU A 1 82 ? -3.786 -10.619 -2.578 1.00 97.81 82 LEU A O 1
ATOM 632 N N . ARG A 1 83 ? -3.833 -8.366 -2.463 1.00 98.00 83 ARG A N 1
ATOM 633 C CA . ARG A 1 83 ? -4.324 -8.218 -1.088 1.00 98.00 83 ARG A CA 1
ATOM 634 C C . ARG A 1 83 ? -5.731 -7.635 -1.013 1.00 98.00 83 ARG A C 1
ATOM 636 O O . ARG A 1 83 ? -6.386 -7.880 -0.004 1.00 98.00 83 ARG A O 1
ATOM 643 N N . SER A 1 84 ? -6.219 -6.909 -2.027 1.00 97.81 84 SER A N 1
ATOM 644 C CA . SER A 1 84 ? -7.502 -6.181 -1.924 1.00 97.81 84 SER A CA 1
ATOM 645 C C . SER A 1 84 ? -8.669 -7.057 -1.467 1.00 97.81 84 SER A C 1
ATOM 647 O O . SER A 1 84 ? -9.416 -6.648 -0.588 1.00 97.81 84 SER A O 1
ATOM 649 N N . ALA A 1 85 ? -8.794 -8.276 -2.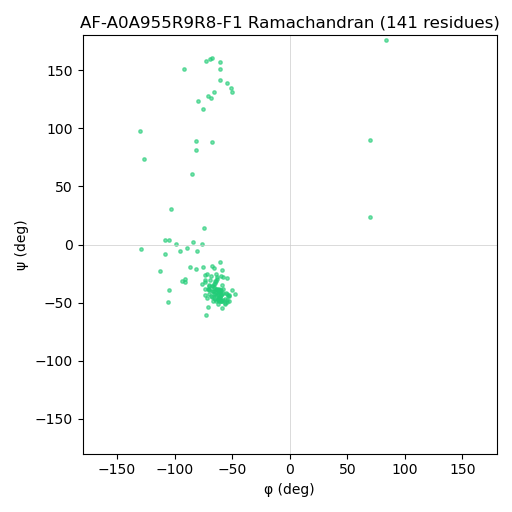003 1.00 97.50 85 ALA A N 1
ATOM 650 C CA . ALA A 1 85 ? -9.877 -9.190 -1.634 1.00 97.50 85 ALA A CA 1
ATOM 651 C C . ALA A 1 85 ? -9.788 -9.668 -0.173 1.00 97.50 85 ALA A C 1
ATOM 653 O O . ALA A 1 85 ? -10.810 -9.759 0.500 1.00 97.50 85 ALA A O 1
ATOM 654 N N . SER A 1 86 ? -8.580 -9.954 0.323 1.00 97.75 86 SER A N 1
ATOM 655 C CA . SER A 1 86 ? -8.370 -10.326 1.728 1.00 97.75 86 SER A CA 1
ATOM 656 C C . SER A 1 86 ? -8.660 -9.149 2.655 1.00 97.75 86 SER A C 1
ATOM 658 O O . SER A 1 86 ? -9.398 -9.303 3.616 1.00 97.75 86 SER A O 1
ATOM 660 N N . LEU A 1 87 ? -8.170 -7.956 2.309 1.00 98.25 87 LEU A N 1
ATOM 661 C CA . LEU A 1 87 ? -8.422 -6.739 3.080 1.00 98.25 87 LEU A CA 1
ATOM 662 C C . LEU A 1 87 ? -9.911 -6.363 3.104 1.00 98.25 87 LEU A C 1
ATOM 664 O O . LEU A 1 87 ? -10.404 -5.931 4.139 1.00 98.25 87 LEU A O 1
ATOM 668 N N . ASP A 1 88 ? -10.640 -6.539 1.996 1.00 97.88 88 ASP A N 1
ATOM 669 C CA . ASP A 1 88 ? -12.092 -6.322 1.965 1.00 97.88 88 ASP A CA 1
ATOM 670 C C . ASP A 1 88 ? -12.834 -7.306 2.886 1.00 97.88 88 ASP A C 1
ATOM 672 O O . ASP A 1 88 ? -13.782 -6.897 3.556 1.00 97.88 88 ASP A O 1
ATOM 676 N N . ALA A 1 89 ? -12.407 -8.573 2.948 1.00 98.12 89 ALA A N 1
ATOM 677 C CA . ALA A 1 89 ? -12.986 -9.564 3.856 1.00 98.12 89 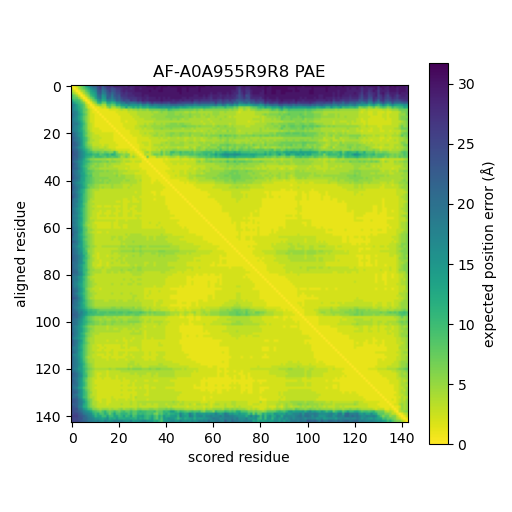ALA A CA 1
ATOM 678 C C . ALA A 1 89 ? -12.707 -9.215 5.328 1.00 98.12 89 ALA A C 1
ATOM 680 O O . ALA A 1 89 ? -13.642 -9.148 6.123 1.00 98.12 89 ALA A O 1
ATOM 681 N N . ASP A 1 90 ? -11.455 -8.898 5.667 1.00 98.12 90 ASP A N 1
ATOM 682 C CA . ASP A 1 90 ? -11.066 -8.526 7.031 1.00 98.12 90 ASP A CA 1
ATOM 683 C C . ASP A 1 90 ? -11.824 -7.275 7.506 1.00 98.12 90 ASP A C 1
ATOM 685 O O . ASP A 1 90 ? -12.368 -7.239 8.608 1.00 98.12 90 ASP A O 1
ATOM 689 N N . LEU A 1 91 ? -11.912 -6.242 6.663 1.00 98.44 91 LEU A N 1
ATOM 690 C CA . LEU A 1 91 ? -12.630 -5.008 6.997 1.00 98.44 91 LEU A CA 1
ATOM 691 C C . LEU A 1 91 ? -14.139 -5.229 7.119 1.00 98.44 91 LEU A C 1
ATOM 693 O O . LEU A 1 91 ? -14.772 -4.614 7.976 1.00 98.44 91 LEU A O 1
ATOM 697 N N . HIS A 1 92 ? -14.718 -6.112 6.304 1.00 97.25 92 HIS A N 1
ATOM 698 C CA . HIS A 1 92 ? -16.122 -6.483 6.446 1.00 97.25 92 HIS A CA 1
ATOM 699 C C . HIS A 1 92 ? -16.392 -7.135 7.805 1.00 97.25 92 HIS A C 1
ATOM 701 O O . HIS A 1 92 ? -17.343 -6.748 8.485 1.00 97.25 92 HIS A O 1
ATOM 707 N N . ASP A 1 93 ? -15.541 -8.073 8.217 1.00 97.69 93 ASP A N 1
ATOM 708 C CA . ASP A 1 93 ? -15.704 -8.805 9.473 1.00 97.69 93 ASP A CA 1
ATOM 709 C C . ASP A 1 93 ? -15.451 -7.920 10.704 1.00 97.69 93 ASP A C 1
ATOM 711 O O . ASP A 1 93 ? -16.120 -8.073 11.728 1.00 97.69 93 ASP A O 1
ATOM 715 N N . LEU A 1 94 ? -14.512 -6.973 10.612 1.00 97.56 94 LEU A N 1
ATOM 716 C CA . LEU A 1 94 ? -14.097 -6.136 11.743 1.00 97.56 94 LEU A CA 1
ATOM 717 C C . LEU A 1 94 ? -14.879 -4.821 11.878 1.00 97.56 94 LEU A C 1
ATOM 719 O O . LEU A 1 94 ? -15.066 -4.343 12.996 1.00 97.56 94 LEU A O 1
ATOM 723 N N . ALA A 1 95 ? -15.314 -4.224 10.765 1.00 96.62 95 ALA A N 1
ATOM 724 C CA . ALA A 1 95 ? -15.903 -2.879 10.721 1.00 96.62 95 ALA A CA 1
ATOM 725 C C . ALA A 1 95 ? -17.246 -2.809 9.972 1.00 96.62 95 ALA A C 1
ATOM 727 O O . ALA A 1 95 ? -17.897 -1.762 9.952 1.00 96.62 95 ALA A O 1
ATOM 728 N N . GLY A 1 96 ? -17.691 -3.920 9.381 1.00 95.44 96 GLY A N 1
ATOM 729 C CA . GLY A 1 96 ? -18.935 -4.005 8.627 1.00 95.44 96 GLY A CA 1
ATOM 730 C C . GLY A 1 96 ? -18.817 -3.536 7.174 1.00 95.44 96 GLY A C 1
ATOM 731 O O . GLY A 1 96 ? -17.789 -3.060 6.698 1.00 95.44 96 GLY A O 1
ATOM 732 N N . ALA A 1 97 ? -19.921 -3.674 6.435 1.00 91.75 97 ALA A N 1
ATOM 733 C CA . ALA A 1 97 ? -19.955 -3.409 4.995 1.00 91.75 97 ALA A CA 1
ATOM 734 C C . ALA A 1 97 ? -19.668 -1.944 4.610 1.00 91.75 97 ALA A C 1
ATOM 736 O O . ALA A 1 97 ? -19.203 -1.697 3.500 1.00 91.75 97 ALA A O 1
ATOM 737 N N . ASP A 1 98 ? -19.928 -0.991 5.510 1.00 94.25 98 ASP A N 1
ATOM 738 C CA . ASP A 1 98 ? -19.736 0.448 5.277 1.00 94.25 98 ASP A CA 1
ATOM 739 C C . ASP A 1 98 ? -18.466 0.994 5.954 1.00 94.25 98 ASP A C 1
ATOM 741 O O . ASP A 1 98 ? -18.392 2.152 6.367 1.00 94.25 98 ASP A O 1
ATOM 745 N N . TRP A 1 99 ? -17.433 0.152 6.079 1.00 96.38 99 TRP A N 1
ATOM 746 C CA . TRP A 1 99 ? -16.173 0.525 6.726 1.00 96.38 99 TRP A CA 1
ATOM 747 C C . TRP A 1 99 ? -15.537 1.787 6.124 1.00 96.38 99 TRP A C 1
ATOM 749 O O . TRP A 1 99 ? -14.869 2.525 6.838 1.00 96.38 99 TRP A O 1
ATOM 759 N N . ARG A 1 100 ? -15.762 2.086 4.833 1.00 96.62 100 ARG A N 1
ATOM 760 C CA . ARG A 1 100 ? -15.225 3.292 4.173 1.00 96.62 100 ARG A CA 1
ATOM 761 C C . ARG A 1 100 ? -15.800 4.588 4.748 1.00 96.62 100 ARG A C 1
ATOM 763 O O . ARG A 1 100 ? -15.090 5.590 4.779 1.00 96.62 100 ARG A O 1
ATOM 770 N N . ALA A 1 101 ? -17.057 4.582 5.197 1.00 96.44 101 ALA A N 1
ATOM 771 C CA . ALA A 1 101 ? -17.665 5.744 5.839 1.00 96.44 101 ALA A CA 1
ATOM 772 C C . ALA A 1 101 ? -17.079 5.986 7.237 1.00 96.44 101 ALA A C 1
ATOM 774 O O . ALA A 1 101 ? -16.857 7.134 7.620 1.00 96.44 101 ALA A O 1
ATOM 775 N N . ALA A 1 102 ? -16.801 4.909 7.976 1.00 95.25 102 ALA A N 1
ATOM 776 C CA . ALA A 1 102 ? -16.194 4.971 9.305 1.00 95.25 102 ALA A CA 1
ATOM 777 C C . ALA A 1 102 ? -14.684 5.272 9.260 1.00 95.25 102 ALA A C 1
ATOM 779 O O . ALA A 1 102 ? -14.175 5.984 10.120 1.00 95.25 102 ALA A O 1
ATOM 780 N N . HIS A 1 103 ? -13.989 4.783 8.230 1.00 97.69 103 HIS A N 1
ATOM 781 C CA . HIS A 1 103 ? -12.536 4.855 8.074 1.00 97.69 103 HIS A CA 1
ATOM 782 C C . HIS A 1 103 ? -12.169 5.471 6.708 1.00 97.69 103 HIS A C 1
ATOM 784 O O . HIS A 1 103 ? -11.758 4.763 5.774 1.00 97.69 103 HIS A O 1
ATOM 790 N N . PRO A 1 104 ? -12.342 6.797 6.538 1.00 98.06 104 PRO A N 1
ATOM 791 C CA . PRO A 1 104 ? -11.966 7.486 5.308 1.00 98.06 104 PRO A CA 1
ATOM 792 C C . PRO A 1 104 ? -10.438 7.491 5.109 1.00 98.06 104 PRO A C 1
ATOM 794 O O . PRO A 1 104 ? -9.674 7.302 6.064 1.00 98.06 104 PRO A O 1
ATOM 797 N N . PRO A 1 105 ? -9.953 7.722 3.876 1.00 98.31 105 PRO A N 1
ATOM 798 C CA . PRO A 1 105 ? -8.525 7.845 3.637 1.00 98.31 105 PRO A CA 1
ATOM 799 C C . PRO A 1 105 ? -7.977 9.093 4.340 1.00 98.31 105 PRO A C 1
ATOM 801 O O . PRO A 1 105 ? -8.501 10.200 4.212 1.00 98.31 105 PRO A O 1
ATOM 804 N N . SER A 1 106 ? -6.889 8.909 5.075 1.00 98.44 106 SER A N 1
ATOM 805 C CA . SER A 1 106 ? -6.110 9.995 5.667 1.00 98.44 106 SER A CA 1
ATOM 806 C C . SER A 1 106 ? -5.374 10.804 4.588 1.00 98.44 106 SER A C 1
ATOM 808 O O . SER A 1 106 ? -5.096 10.266 3.514 1.00 98.44 106 SER A O 1
ATOM 810 N N . PRO A 1 107 ? -4.957 12.057 4.870 1.00 98.50 107 PRO A N 1
ATOM 811 C CA . PRO A 1 107 ? -4.150 12.842 3.932 1.00 98.50 107 PRO A CA 1
ATOM 812 C C . PRO A 1 107 ? -2.894 12.103 3.449 1.00 98.50 107 PRO A C 1
ATOM 814 O O . PRO A 1 107 ? -2.654 12.020 2.254 1.00 98.50 107 PRO A O 1
ATOM 817 N N . ALA A 1 108 ? -2.160 11.448 4.356 1.00 97.94 108 ALA A N 1
ATOM 818 C CA . ALA A 1 108 ? -0.980 10.662 3.991 1.00 97.94 108 ALA A CA 1
ATOM 819 C C . ALA A 1 108 ? -1.312 9.459 3.085 1.00 97.94 108 ALA A C 1
ATOM 821 O O . ALA A 1 108 ? -0.502 9.061 2.249 1.00 97.94 108 ALA A O 1
ATOM 822 N N . THR A 1 109 ? -2.501 8.870 3.239 1.00 98.62 109 THR A N 1
ATOM 823 C CA . THR A 1 109 ? -2.958 7.776 2.370 1.00 98.62 109 THR A CA 1
ATOM 824 C C . THR A 1 109 ? -3.354 8.291 0.995 1.00 98.62 109 THR A C 1
ATOM 826 O O . THR A 1 109 ? -3.029 7.640 0.004 1.00 98.62 109 THR A O 1
ATOM 829 N N . LEU A 1 110 ? -3.989 9.463 0.916 1.00 98.75 110 LEU A N 1
ATOM 830 C CA . LEU A 1 110 ? -4.270 10.132 -0.355 1.00 98.75 110 LEU A CA 1
ATOM 831 C C . LEU A 1 110 ? -2.973 10.471 -1.095 1.00 98.75 110 LEU A C 1
ATOM 833 O O . LEU A 1 110 ? -2.828 10.062 -2.243 1.00 98.75 110 LEU A O 1
ATOM 837 N N . ASP A 1 111 ? -1.998 11.083 -0.418 1.00 98.75 111 ASP A N 1
ATOM 838 C CA . ASP A 1 111 ? -0.682 11.387 -0.996 1.00 98.75 111 ASP A CA 1
ATOM 839 C C . ASP A 1 111 ? -0.007 10.120 -1.544 1.00 98.75 111 ASP A C 1
ATOM 841 O O . ASP A 1 111 ? 0.586 10.114 -2.628 1.00 98.75 111 ASP A O 1
ATOM 845 N N . TYR A 1 112 ? -0.106 9.006 -0.808 1.00 98.69 112 TYR A N 1
ATOM 846 C CA . TYR A 1 112 ? 0.467 7.747 -1.266 1.00 98.69 112 TYR A CA 1
ATOM 847 C C . TYR A 1 112 ? -0.291 7.158 -2.461 1.00 98.69 112 TYR A C 1
ATOM 849 O O . TYR A 1 112 ? 0.338 6.666 -3.400 1.00 98.69 112 TYR A O 1
ATOM 857 N N . CYS A 1 113 ? -1.621 7.249 -2.472 1.00 98.81 113 CYS A N 1
ATOM 858 C CA . CYS A 1 113 ? -2.441 6.861 -3.617 1.00 98.81 113 CYS A CA 1
ATOM 859 C C . CYS A 1 113 ? -2.069 7.677 -4.860 1.00 98.81 113 CYS A C 1
ATOM 861 O O . CYS A 1 113 ? -1.788 7.087 -5.900 1.00 98.81 113 CYS A O 1
ATOM 863 N N . GLU A 1 114 ? -1.964 9.002 -4.749 1.00 98.69 114 GLU A N 1
ATOM 864 C CA . GLU A 1 114 ? -1.531 9.875 -5.848 1.00 98.69 114 GLU A CA 1
ATOM 865 C C . GLU A 1 114 ? -0.139 9.488 -6.362 1.00 98.69 114 GLU A C 1
ATOM 867 O O . GLU A 1 114 ? 0.093 9.397 -7.572 1.00 98.69 114 GLU A O 1
ATOM 872 N N . ARG A 1 115 ? 0.794 9.172 -5.454 1.00 98.62 115 ARG A N 1
ATOM 873 C CA . ARG A 1 115 ? 2.125 8.688 -5.836 1.00 98.62 115 ARG A CA 1
ATOM 874 C C . ARG A 1 115 ? 2.066 7.370 -6.608 1.00 98.62 115 ARG A C 1
ATOM 876 O O . ARG A 1 115 ? 2.819 7.209 -7.568 1.00 98.62 115 ARG A O 1
ATOM 883 N N . LEU A 1 116 ? 1.210 6.435 -6.202 1.00 98.69 116 LEU A N 1
ATOM 884 C CA . LEU A 1 116 ? 1.018 5.169 -6.911 1.00 98.69 116 LEU A CA 1
ATOM 885 C C . LEU A 1 116 ? 0.405 5.402 -8.297 1.00 98.69 116 LEU A C 1
ATOM 887 O O . LEU A 1 116 ? 0.888 4.826 -9.273 1.00 98.69 116 LEU A O 1
ATOM 891 N N . GLU A 1 117 ? -0.590 6.283 -8.412 1.00 98.62 117 GLU A N 1
ATOM 892 C CA . GLU A 1 117 ? -1.193 6.652 -9.699 1.00 98.62 117 GLU A CA 1
ATOM 893 C C . GLU A 1 117 ? -0.179 7.265 -10.663 1.00 98.62 117 GLU A C 1
ATOM 895 O O . GLU A 1 117 ? -0.170 6.923 -11.847 1.00 98.62 117 GLU A O 1
ATOM 900 N N . ALA A 1 118 ? 0.735 8.096 -10.162 1.00 98.50 118 ALA A N 1
ATOM 901 C CA . ALA A 1 118 ? 1.789 8.705 -10.970 1.00 98.50 118 ALA A CA 1
ATOM 902 C C . ALA A 1 118 ? 2.738 7.676 -11.625 1.00 98.50 118 ALA A C 1
ATOM 904 O O . ALA A 1 118 ? 3.446 8.019 -12.571 1.00 98.50 118 ALA A O 1
ATOM 905 N N . THR A 1 119 ? 2.737 6.411 -11.180 1.00 98.44 119 THR A N 1
ATOM 906 C CA . THR A 1 119 ? 3.511 5.315 -11.800 1.00 98.44 119 THR A CA 1
ATOM 907 C C . THR A 1 119 ? 2.807 4.645 -12.987 1.00 98.44 119 THR A C 1
ATOM 909 O O . THR A 1 119 ? 3.344 3.709 -13.579 1.00 98.44 119 THR A O 1
ATOM 912 N N . ALA A 1 120 ? 1.618 5.110 -13.385 1.00 98.12 120 ALA A N 1
ATOM 913 C CA . ALA A 1 120 ? 0.825 4.487 -14.450 1.00 98.12 120 ALA A CA 1
ATOM 914 C C . ALA A 1 120 ? 1.542 4.388 -15.807 1.00 98.12 120 ALA A C 1
ATOM 916 O O . ALA A 1 120 ? 1.259 3.473 -16.574 1.00 98.12 120 ALA A O 1
ATOM 917 N N . ALA A 1 121 ? 2.477 5.296 -16.091 1.00 97.50 121 ALA A N 1
ATOM 918 C CA . ALA A 1 121 ? 3.266 5.303 -17.323 1.00 97.50 121 ALA A CA 1
ATOM 919 C C . ALA A 1 121 ? 4.717 4.816 -17.134 1.00 97.50 121 ALA A C 1
ATOM 921 O O . ALA A 1 121 ? 5.492 4.860 -18.086 1.00 97.50 121 ALA A O 1
ATOM 922 N N . ASP A 1 122 ? 5.095 4.374 -15.929 1.00 98.12 122 ASP A N 1
ATOM 923 C CA . ASP A 1 122 ? 6.459 3.947 -15.603 1.00 98.12 122 ASP A CA 1
ATOM 924 C C . ASP A 1 122 ? 6.442 2.566 -14.914 1.00 98.12 122 ASP A C 1
ATOM 926 O O . ASP A 1 122 ? 6.215 2.475 -13.698 1.00 98.12 122 ASP A O 1
ATOM 930 N N . PRO A 1 123 ? 6.680 1.476 -15.670 1.00 97.12 123 PRO A N 1
ATOM 931 C CA . PRO A 1 123 ? 6.622 0.119 -15.136 1.00 97.12 123 PRO A CA 1
ATOM 932 C C . PRO A 1 123 ? 7.712 -0.138 -14.085 1.00 97.12 123 PRO A C 1
ATOM 934 O O . PRO A 1 123 ? 7.480 -0.872 -13.122 1.00 97.12 123 PRO A O 1
ATOM 937 N N . VAL A 1 124 ? 8.885 0.494 -14.202 1.00 96.94 124 VAL A N 1
ATOM 938 C CA . VAL A 1 124 ? 9.993 0.314 -13.251 1.00 96.94 124 VAL A CA 1
ATOM 939 C C . VAL A 1 124 ? 9.690 1.024 -11.934 1.00 96.94 124 VAL A C 1
ATOM 941 O O . VAL A 1 124 ? 9.890 0.446 -10.860 1.00 96.94 124 VAL A O 1
ATOM 944 N N . ALA A 1 125 ? 9.160 2.248 -11.988 1.00 97.50 125 ALA A N 1
ATOM 945 C CA . ALA A 1 125 ? 8.696 2.944 -10.789 1.00 97.50 125 ALA A CA 1
ATOM 946 C C . ALA A 1 125 ? 7.564 2.170 -10.101 1.00 97.50 125 ALA A C 1
ATOM 948 O O . ALA A 1 125 ? 7.567 2.037 -8.875 1.00 97.50 125 ALA A O 1
ATOM 949 N N . HIS A 1 126 ? 6.639 1.597 -10.876 1.00 98.31 126 HIS A N 1
ATOM 950 C CA . HIS A 1 126 ? 5.592 0.736 -10.335 1.00 98.31 126 HIS A CA 1
ATOM 951 C C . HIS A 1 126 ? 6.173 -0.500 -9.628 1.00 98.31 126 HIS A C 1
ATOM 953 O O . HIS A 1 126 ? 5.790 -0.810 -8.494 1.00 98.31 126 HIS A O 1
ATOM 959 N N . LEU A 1 127 ? 7.150 -1.172 -10.250 1.00 97.00 127 LEU A N 1
ATOM 960 C CA . LEU A 1 127 ? 7.815 -2.343 -9.675 1.00 97.00 127 LEU A CA 1
ATOM 961 C C . LEU A 1 127 ? 8.487 -2.031 -8.329 1.00 97.00 127 LEU A C 1
ATOM 963 O O . LEU A 1 127 ? 8.465 -2.872 -7.430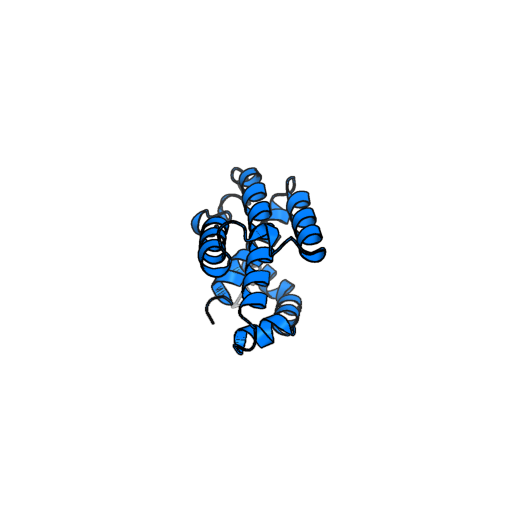 1.00 97.00 127 LEU A O 1
ATOM 967 N N . ALA A 1 128 ? 9.037 -0.828 -8.146 1.00 96.50 128 ALA A N 1
ATOM 968 C CA . ALA A 1 128 ? 9.628 -0.420 -6.870 1.00 96.50 128 ALA A CA 1
ATOM 969 C C . ALA A 1 128 ? 8.594 -0.397 -5.723 1.00 96.50 128 ALA A C 1
ATOM 971 O O . ALA A 1 128 ? 8.872 -0.883 -4.620 1.00 96.50 128 ALA A O 1
ATOM 972 N N . HIS A 1 129 ? 7.381 0.104 -5.982 1.00 97.56 129 HIS A N 1
ATOM 973 C CA . HIS A 1 129 ? 6.283 0.084 -5.008 1.00 97.56 129 HIS A CA 1
ATOM 974 C C . HIS A 1 129 ? 5.751 -1.332 -4.770 1.00 97.56 129 HIS A C 1
ATOM 976 O O . HIS A 1 129 ? 5.557 -1.726 -3.617 1.00 97.56 129 HIS A O 1
ATOM 982 N N . HIS A 1 130 ? 5.585 -2.113 -5.842 1.00 96.50 130 HIS A N 1
ATOM 98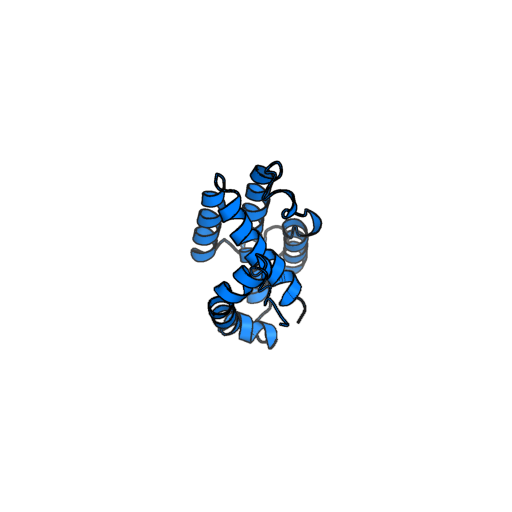3 C CA . HIS A 1 130 ? 5.191 -3.519 -5.773 1.00 96.50 130 HIS A CA 1
ATOM 984 C C . HIS A 1 130 ? 6.157 -4.325 -4.890 1.00 96.50 130 HIS A C 1
ATOM 986 O O . HIS A 1 130 ? 5.731 -5.004 -3.957 1.00 96.50 130 HIS A O 1
ATOM 992 N N . TYR A 1 131 ? 7.465 -4.201 -5.132 1.00 94.56 131 TYR A N 1
ATOM 993 C CA . TYR A 1 131 ? 8.507 -4.835 -4.325 1.00 94.56 131 TYR A CA 1
ATOM 994 C C . TYR A 1 131 ? 8.399 -4.448 -2.847 1.00 94.56 131 TYR A C 1
ATOM 996 O O . TYR A 1 131 ? 8.360 -5.323 -1.983 1.00 94.56 131 TYR A O 1
ATOM 1004 N N . THR A 1 132 ? 8.326 -3.145 -2.562 1.00 94.12 132 THR A N 1
ATOM 1005 C CA . THR A 1 132 ? 8.345 -2.623 -1.187 1.00 94.12 132 THR A CA 1
ATOM 1006 C C . THR A 1 132 ? 7.153 -3.117 -0.374 1.00 94.12 132 THR A C 1
ATOM 1008 O O . THR A 1 132 ? 7.319 -3.515 0.776 1.00 94.12 132 THR A O 1
ATOM 1011 N N . ARG A 1 133 ? 5.955 -3.116 -0.969 1.00 94.94 133 ARG A N 1
ATOM 1012 C CA . ARG A 1 133 ? 4.729 -3.554 -0.296 1.00 94.94 133 ARG A CA 1
ATOM 1013 C C . ARG A 1 133 ? 4.692 -5.069 -0.116 1.00 94.94 133 ARG A C 1
ATOM 1015 O O . ARG A 1 133 ? 4.696 -5.543 1.014 1.00 94.94 133 ARG A O 1
ATOM 1022 N N . TYR A 1 134 ? 4.731 -5.833 -1.206 1.00 94.62 134 TYR A N 1
ATOM 1023 C CA . TYR A 1 134 ? 4.480 -7.273 -1.125 1.00 94.62 134 TYR A CA 1
ATOM 1024 C C . TYR A 1 134 ? 5.600 -8.054 -0.433 1.00 94.62 134 TYR A C 1
ATOM 1026 O O . TYR A 1 134 ? 5.309 -9.009 0.285 1.00 94.62 134 TYR A O 1
ATOM 1034 N N . LEU A 1 135 ? 6.877 -7.675 -0.593 1.00 90.19 135 LEU A N 1
ATOM 1035 C CA . LEU A 1 135 ? 7.932 -8.363 0.161 1.00 90.19 135 LEU A CA 1
ATOM 1036 C C . LEU A 1 135 ? 7.936 -7.967 1.636 1.00 90.19 135 LEU A C 1
ATOM 1038 O O . LEU A 1 135 ? 8.273 -8.809 2.468 1.00 90.19 135 LEU A O 1
ATOM 1042 N N . GLY A 1 136 ? 7.532 -6.736 1.968 1.00 86.12 136 GLY A N 1
ATOM 1043 C CA . GLY A 1 136 ? 7.297 -6.333 3.354 1.00 86.12 136 GLY A CA 1
ATOM 1044 C C . GLY A 1 136 ? 6.234 -7.213 4.015 1.00 86.12 136 GLY A C 1
ATOM 1045 O O . GLY A 1 136 ? 6.493 -7.795 5.068 1.00 86.12 136 GLY A O 1
ATOM 1046 N N . ASP A 1 137 ? 5.093 -7.408 3.348 1.00 89.69 137 ASP A N 1
ATOM 1047 C CA . ASP A 1 137 ? 3.994 -8.242 3.855 1.00 89.69 137 ASP A CA 1
ATOM 1048 C C . ASP A 1 137 ? 4.423 -9.699 4.100 1.00 89.69 137 ASP A C 1
ATOM 1050 O O . ASP A 1 137 ? 4.083 -10.291 5.122 1.00 89.69 137 ASP A O 1
ATOM 1054 N N . LEU A 1 138 ? 5.190 -10.282 3.172 1.00 86.31 138 LEU A N 1
ATOM 1055 C CA . LEU A 1 138 ? 5.614 -11.686 3.244 1.00 86.31 138 LEU A CA 1
ATOM 1056 C C . LEU A 1 138 ? 6.724 -11.958 4.267 1.00 86.31 138 LEU A C 1
ATOM 1058 O O . LEU A 1 138 ? 6.941 -13.116 4.621 1.00 86.31 138 LEU A O 1
ATOM 1062 N N . SER A 1 139 ? 7.458 -10.932 4.699 1.00 75.81 139 SER A N 1
ATOM 1063 C CA . SER A 1 139 ? 8.594 -11.090 5.614 1.00 75.81 139 SER A CA 1
ATOM 1064 C C . SER A 1 139 ? 8.274 -10.633 7.033 1.00 75.81 139 SER A C 1
ATOM 1066 O O . SER A 1 139 ? 8.526 -11.382 7.972 1.00 75.81 139 SER A O 1
ATOM 1068 N N . GLY A 1 140 ? 7.711 -9.434 7.191 1.00 65.00 140 GLY A N 1
ATOM 1069 C CA . GLY A 1 140 ? 7.375 -8.858 8.495 1.00 65.00 140 GLY A CA 1
ATOM 1070 C C . GLY A 1 140 ? 5.958 -9.184 8.966 1.00 65.00 140 GLY A C 1
ATOM 1071 O O . GLY A 1 140 ? 5.739 -9.322 10.162 1.00 65.00 140 GLY A O 1
ATOM 1072 N N . GLY A 1 141 ? 5.001 -9.377 8.051 1.00 63.00 141 GLY A N 1
ATOM 1073 C CA . GLY A 1 141 ? 3.583 -9.602 8.378 1.00 63.00 141 GLY A CA 1
ATOM 1074 C C . GLY A 1 141 ? 3.242 -10.994 8.924 1.00 63.00 141 GLY A C 1
ATOM 1075 O O . GLY A 1 141 ? 2.079 -11.384 8.905 1.00 63.00 141 GLY A O 1
ATOM 1076 N N . GLN A 1 142 ? 4.241 -11.779 9.329 1.00 60.25 142 GLN A N 1
ATOM 1077 C CA . GLN A 1 142 ? 4.077 -13.128 9.886 1.00 60.25 142 GLN A CA 1
ATOM 1078 C C . GLN A 1 142 ? 4.368 -13.201 11.394 1.00 60.25 142 GLN A C 1
ATOM 1080 O O . GLN A 1 142 ? 4.156 -14.261 11.984 1.00 60.25 142 GLN A O 1
ATOM 1085 N N . PHE A 1 143 ? 4.888 -12.123 11.991 1.00 50.56 143 PHE A N 1
ATOM 1086 C CA . PHE A 1 143 ? 5.313 -12.062 13.391 1.00 50.56 143 PHE A CA 1
ATOM 1087 C C . PHE A 1 143 ? 4.359 -11.234 14.246 1.00 50.56 143 PHE A C 1
ATOM 1089 O O . PHE A 1 143 ? 3.837 -10.220 13.730 1.00 50.56 143 PHE A O 1
#

Foldseek 3Di:
DDDDDCPDDDDPVRVLCVVCVVVVVVVCPDDPVVCVVVVNDDLVNVLLVLLLVLLLLVLLVVLLVLCCPPPVQNVVSDPVLRCNVVSCVVNCVSPNPVSCVVHPHDPVSVVSSVLSNVCSVPSVSSSSVVCVPSVCCVPVVPD

Mean predicted aligned error: 5.35 Å

Radius of gyration: 18.09 Å; Cα contacts (8 Å, |Δi|>4): 96; chains: 1; bounding box: 69×32×43 Å

Sequence (143 aa):
MTTDTDTAAPSLSALLRTRTTSDHRAAEGSGFPTALVRGEVPLEAYVDMLAQHRYAYEVLERVRALHLADPDVGPFLDARLLRSASLDADLHDLAGADWRAAHPPSPATLDYCERLEATAADPVAHLAHHYTRYLGDLSGGQF

pLDDT: mean 91.34, std 12.67, range [39.19, 98.81]